Protein AF-A0A8S3JS43-F1 (afdb_monomer_lite)

InterPro domains:
  IPR031559 Serine/threonine-protein kinase SMG1 [PF15785] (3-100)

Foldseek 3Di:
DPPVVVVLLVVLVVCLVVLPLVVLVVSQCCCCVPVVDDPVLSVQSSVCSPPLPSNLVSLVVVLVCCVVVVPVPDDPVVVLSSLVSNLVSCVVVVVVVVNVVSVVVNVVVVVD

Secondary structure (DSSP, 8-state):
--HHHHHHHHHHHHHHHTT-HHHHHHHHHHHHHHH----HHHHHHHHTTT-HHHHHHHHHHHHHHHHHTT-TTS-HHHHHHHHHHHHHHHHHTT-HHHHHHHHHHHHTTT--

Sequence (112 aa):
ASELEFVITSFVQSPINLHNSMAIRGIYVWLKNIHQLDWSWIQAFEQAAYEYKLLLNEHFKSLSMINEKKEDKISGELVKFLTRKVYDCYSSLHQWRELKSTETIIDEDAIR

Organism: NCBI:txid392030

Structure (mmCIF, N/CA/C/O backbone):
data_AF-A0A8S3JS43-F1
#
_entry.id   AF-A0A8S3JS43-F1
#
loop_
_atom_site.group_PDB
_atom_site.id
_atom_site.type_symbol
_atom_site.label_atom_id
_atom_site.label_alt_id
_atom_site.label_comp_id
_atom_site.label_asym_id
_atom_site.label_entity_id
_atom_site.label_seq_id
_atom_site.pdbx_PDB_ins_code
_atom_site.Cartn_x
_atom_site.Cartn_y
_atom_site.Cartn_z
_atom_site.occupancy
_atom_site.B_iso_or_equiv
_atom_site.auth_seq_id
_atom_site.auth_comp_id
_atom_site.auth_asym_id
_atom_site.auth_atom_id
_atom_site.pdbx_PDB_model_num
ATOM 1 N N . ALA A 1 1 ? -2.714 -1.868 15.963 1.00 54.03 1 ALA A N 1
ATOM 2 C CA . ALA A 1 1 ? -3.225 -2.604 14.793 1.00 54.03 1 ALA A CA 1
ATOM 3 C C . ALA A 1 1 ? -4.354 -3.505 15.245 1.00 54.03 1 ALA A C 1
ATOM 5 O O . ALA A 1 1 ? -4.185 -4.163 16.267 1.00 54.03 1 ALA A O 1
ATOM 6 N N . SER A 1 2 ? -5.480 -3.555 14.535 1.00 73.25 2 SER A N 1
ATOM 7 C CA . SER A 1 2 ? -6.391 -4.695 14.722 1.00 73.25 2 SER A CA 1
ATOM 8 C C . SER A 1 2 ? -5.779 -5.930 14.047 1.00 73.25 2 SER A C 1
ATOM 10 O O . SER A 1 2 ? -5.136 -5.798 13.011 1.00 73.25 2 SER A O 1
ATOM 12 N N . GLU A 1 3 ? -5.949 -7.128 14.607 1.00 81.00 3 GLU A N 1
ATOM 13 C CA . GLU A 1 3 ? -5.420 -8.377 14.022 1.00 81.00 3 GLU A CA 1
ATOM 14 C C . GLU A 1 3 ? -5.884 -8.579 12.567 1.00 81.00 3 GLU A C 1
ATOM 16 O O . GLU A 1 3 ? -5.123 -9.020 11.707 1.00 81.00 3 GLU A O 1
ATOM 21 N N . LEU A 1 4 ? -7.106 -8.131 12.263 1.00 81.38 4 LEU A N 1
ATOM 22 C CA . LEU A 1 4 ? -7.650 -8.096 10.911 1.00 81.38 4 LEU A CA 1
ATOM 23 C C . LEU A 1 4 ? -6.777 -7.268 9.958 1.00 81.38 4 LEU A C 1
ATOM 25 O O . LEU A 1 4 ? -6.502 -7.701 8.848 1.00 81.38 4 LEU A O 1
ATOM 29 N N . GLU A 1 5 ? -6.304 -6.099 10.378 1.00 78.75 5 GLU A N 1
ATOM 30 C CA . GLU A 1 5 ? -5.490 -5.217 9.539 1.00 78.75 5 GLU A CA 1
ATOM 31 C C . GLU A 1 5 ? -4.137 -5.814 9.182 1.00 78.75 5 GLU A C 1
ATOM 33 O O . GLU A 1 5 ? -3.719 -5.736 8.025 1.00 78.75 5 GLU A O 1
ATOM 38 N N . PHE A 1 6 ? -3.499 -6.483 10.138 1.00 81.25 6 PHE A N 1
ATOM 39 C CA . PHE A 1 6 ? -2.270 -7.225 9.888 1.00 81.25 6 PHE A CA 1
ATOM 40 C C . PHE A 1 6 ? -2.493 -8.358 8.874 1.00 81.25 6 PHE A C 1
ATOM 42 O O . PHE A 1 6 ? -1.746 -8.490 7.897 1.00 81.25 6 PHE A O 1
ATOM 49 N N . VAL A 1 7 ? -3.561 -9.142 9.063 1.00 86.56 7 VAL A N 1
ATOM 50 C CA . VAL A 1 7 ? -3.910 -10.258 8.172 1.00 86.56 7 VAL A CA 1
ATOM 51 C C . VAL A 1 7 ? -4.217 -9.759 6.764 1.00 86.56 7 VAL A C 1
ATOM 53 O O . VAL A 1 7 ? -3.687 -10.304 5.800 1.00 86.56 7 VAL A O 1
ATOM 56 N N . ILE A 1 8 ? -5.018 -8.702 6.622 1.00 87.12 8 ILE A N 1
ATOM 57 C CA . ILE A 1 8 ? -5.373 -8.139 5.316 1.00 87.12 8 ILE A CA 1
ATOM 58 C C . ILE A 1 8 ? -4.151 -7.561 4.609 1.00 87.12 8 ILE A C 1
ATOM 60 O O . ILE A 1 8 ? -3.949 -7.842 3.429 1.00 87.12 8 ILE A O 1
ATOM 64 N N . THR A 1 9 ? -3.302 -6.816 5.316 1.00 84.06 9 THR A N 1
ATOM 65 C CA . THR A 1 9 ? -2.077 -6.247 4.733 1.00 84.06 9 THR A CA 1
ATOM 66 C C . THR A 1 9 ? -1.151 -7.354 4.219 1.00 84.06 9 THR A C 1
ATOM 68 O O . THR A 1 9 ? -0.668 -7.292 3.087 1.00 84.06 9 THR A O 1
ATOM 71 N N . SER A 1 10 ? -0.989 -8.425 5.001 1.00 84.69 10 SER A N 1
ATOM 72 C CA . SER A 1 10 ? -0.213 -9.608 4.610 1.00 84.69 10 SER A CA 1
ATOM 73 C C . SER A 1 10 ? -0.840 -10.353 3.428 1.00 84.69 10 SER A C 1
ATOM 75 O O . SER A 1 10 ? -0.141 -10.796 2.517 1.00 84.69 10 SER A O 1
ATOM 77 N N . PHE A 1 11 ? -2.168 -10.466 3.409 1.00 87.56 11 PHE A N 1
ATOM 78 C CA . PHE A 1 11 ? -2.905 -11.184 2.375 1.00 87.56 11 PHE A CA 1
ATOM 79 C C . PHE A 1 11 ? -2.890 -10.452 1.027 1.00 87.56 11 PHE A C 1
ATOM 81 O O . PHE A 1 11 ? -2.738 -11.089 -0.012 1.00 87.56 11 PHE A O 1
ATOM 88 N N . VAL A 1 12 ? -2.977 -9.118 1.028 1.00 88.75 12 VAL A N 1
ATOM 89 C CA . VAL A 1 12 ? -2.961 -8.275 -0.183 1.00 88.75 12 VAL A CA 1
ATOM 90 C C . VAL A 1 12 ? -1.559 -8.181 -0.805 1.00 88.75 12 VAL A C 1
ATOM 92 O O . VAL A 1 12 ? -1.422 -8.007 -2.018 1.00 88.75 12 VAL A O 1
ATOM 95 N N . GLN A 1 13 ? -0.502 -8.368 -0.011 1.00 84.62 13 GLN A N 1
ATOM 96 C CA . GLN A 1 13 ? 0.886 -8.299 -0.472 1.00 84.62 13 GLN A CA 1
ATOM 97 C C . GLN A 1 13 ? 1.223 -9.344 -1.556 1.00 84.62 13 GLN A C 1
ATOM 99 O O . GLN A 1 13 ? 1.992 -9.049 -2.474 1.00 84.62 13 GLN A O 1
ATOM 104 N N . SER A 1 14 ? 0.648 -10.550 -1.498 1.00 88.00 14 SER A N 1
ATOM 105 C CA . SER A 1 14 ? 0.892 -11.588 -2.513 1.00 88.00 14 SER A CA 1
ATOM 106 C C . SER A 1 14 ? 0.262 -11.245 -3.879 1.00 88.00 14 SER A C 1
ATOM 108 O O . SER A 1 14 ? 1.000 -11.222 -4.866 1.00 88.00 14 SER A O 1
ATOM 110 N N . PRO A 1 15 ? -1.034 -10.882 -3.972 1.00 87.19 15 PRO A N 1
ATOM 111 C CA . PRO A 1 15 ? -1.641 -10.361 -5.196 1.00 87.19 15 PRO A CA 1
ATOM 112 C C . PRO A 1 15 ? -0.916 -9.157 -5.805 1.00 87.19 15 PRO A C 1
ATOM 114 O O . PRO A 1 15 ? -0.785 -9.101 -7.026 1.00 87.19 15 PRO A O 1
ATOM 117 N N . ILE A 1 16 ? -0.417 -8.228 -4.976 1.00 83.75 16 ILE A N 1
ATOM 118 C CA . ILE A 1 16 ? 0.388 -7.085 -5.440 1.00 83.75 16 ILE A CA 1
ATOM 119 C C . ILE A 1 16 ? 1.655 -7.572 -6.148 1.00 83.75 16 ILE A C 1
ATOM 121 O O . ILE A 1 16 ? 1.921 -7.158 -7.272 1.00 83.75 16 ILE A O 1
ATOM 125 N N . ASN A 1 17 ? 2.410 -8.482 -5.526 1.00 82.81 17 ASN A N 1
ATOM 126 C CA . ASN A 1 17 ? 3.653 -9.009 -6.103 1.00 82.81 17 ASN A CA 1
ATOM 127 C C . ASN A 1 17 ? 3.426 -9.814 -7.388 1.00 82.81 17 ASN A C 1
ATOM 129 O O . ASN A 1 17 ? 4.310 -9.897 -8.233 1.00 82.81 17 ASN A O 1
ATOM 133 N N . LEU A 1 18 ? 2.249 -10.422 -7.525 1.00 83.94 18 LEU A N 1
ATOM 134 C CA . LEU A 1 18 ? 1.848 -11.162 -8.719 1.00 83.94 18 LEU A CA 1
ATOM 135 C C . LEU A 1 18 ? 1.197 -10.268 -9.785 1.00 83.94 18 LEU A C 1
ATOM 137 O O . LEU A 1 18 ? 0.761 -10.787 -10.810 1.00 83.94 18 LEU A O 1
ATOM 1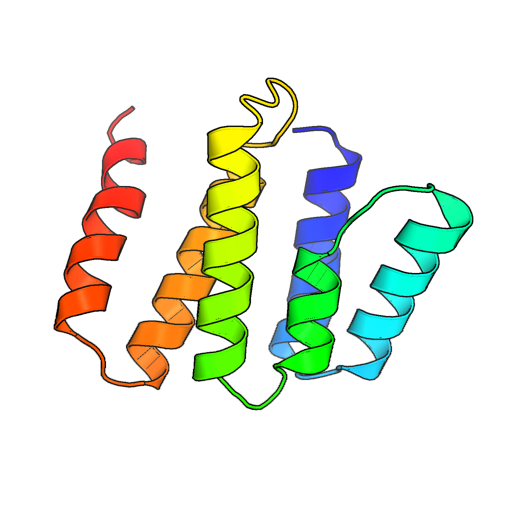41 N N . HIS A 1 19 ? 1.085 -8.956 -9.544 1.00 78.88 19 HIS A N 1
ATOM 142 C CA . HIS A 1 19 ? 0.363 -8.007 -10.399 1.00 78.88 19 HIS A CA 1
ATOM 143 C C . HIS A 1 19 ? -1.075 -8.455 -10.726 1.00 78.88 19 HIS A C 1
ATOM 145 O O . HIS A 1 19 ? -1.621 -8.172 -11.794 1.00 78.88 19 HIS A O 1
ATOM 151 N N . ASN A 1 20 ? -1.718 -9.166 -9.795 1.00 84.75 20 ASN A N 1
ATOM 152 C CA . ASN A 1 20 ? -3.048 -9.726 -9.991 1.00 84.75 20 ASN A CA 1
ATOM 153 C C . ASN A 1 20 ? -4.123 -8.731 -9.532 1.00 84.75 20 ASN A C 1
ATOM 155 O O . ASN A 1 20 ? -4.696 -8.854 -8.446 1.00 84.75 20 ASN A O 1
ATOM 159 N N . SER A 1 21 ? -4.404 -7.738 -10.378 1.00 83.50 21 SER A N 1
ATOM 160 C CA . SER A 1 21 ? -5.394 -6.687 -10.104 1.00 83.50 21 SER A CA 1
ATOM 161 C C . SER A 1 21 ? -6.800 -7.236 -9.830 1.00 83.50 21 SER A C 1
ATOM 163 O O . SER A 1 21 ? -7.516 -6.692 -8.993 1.00 83.50 21 SER A O 1
ATOM 165 N N . MET A 1 22 ? -7.180 -8.355 -10.455 1.00 85.12 22 MET A N 1
ATOM 166 C CA . MET A 1 22 ? -8.472 -9.013 -10.223 1.00 85.12 22 MET A CA 1
ATOM 167 C C . MET A 1 22 ? -8.590 -9.570 -8.801 1.00 85.12 22 MET A C 1
ATOM 169 O O . MET A 1 22 ? -9.632 -9.410 -8.163 1.00 85.12 22 MET A O 1
ATOM 173 N N . ALA A 1 23 ? -7.523 -10.178 -8.277 1.00 89.69 23 ALA A N 1
ATOM 174 C CA . ALA A 1 23 ? -7.487 -10.637 -6.892 1.00 89.69 23 ALA A CA 1
ATOM 175 C C . ALA A 1 23 ? -7.533 -9.456 -5.906 1.00 89.69 23 ALA A C 1
ATOM 177 O O . ALA A 1 23 ? -8.300 -9.497 -4.945 1.00 89.69 23 ALA A O 1
ATOM 178 N N . ILE A 1 24 ? -6.792 -8.374 -6.178 1.00 88.56 24 ILE A N 1
ATOM 179 C CA . ILE A 1 24 ? -6.805 -7.144 -5.362 1.00 88.56 24 ILE A CA 1
ATOM 180 C C . ILE A 1 24 ? -8.214 -6.534 -5.323 1.00 88.56 24 ILE A C 1
ATOM 182 O O . ILE A 1 24 ? -8.735 -6.230 -4.247 1.00 88.56 24 ILE A O 1
ATOM 186 N N . ARG A 1 25 ? -8.879 -6.436 -6.481 1.00 87.12 25 ARG A N 1
ATOM 187 C CA . ARG A 1 25 ? -10.267 -5.972 -6.594 1.00 87.12 25 ARG A CA 1
ATOM 188 C C . ARG A 1 25 ? -11.225 -6.842 -5.789 1.00 87.12 25 ARG A C 1
ATOM 190 O O . ARG A 1 25 ? -12.079 -6.312 -5.082 1.00 87.12 25 ARG A O 1
ATOM 197 N N . GLY A 1 26 ? -11.088 -8.164 -5.892 1.00 89.62 26 GLY A N 1
ATOM 198 C CA . GLY A 1 26 ? -11.901 -9.117 -5.138 1.00 89.62 26 GLY A CA 1
ATOM 199 C C . GLY A 1 26 ? -11.790 -8.898 -3.630 1.00 89.62 26 GLY A C 1
ATOM 200 O O . GLY A 1 26 ? -12.810 -8.843 -2.945 1.00 89.62 26 GLY A O 1
ATOM 201 N N . ILE A 1 27 ? -10.570 -8.679 -3.130 1.00 89.75 27 ILE A N 1
ATOM 202 C CA . ILE A 1 27 ? -10.318 -8.390 -1.713 1.00 89.75 27 ILE A CA 1
ATOM 203 C C . ILE A 1 27 ? -10.959 -7.060 -1.297 1.00 89.75 27 ILE A C 1
ATOM 205 O O . ILE A 1 27 ? -11.663 -7.018 -0.289 1.00 89.75 27 ILE A O 1
ATOM 209 N N . TYR A 1 28 ? -10.786 -5.987 -2.078 1.00 89.25 28 TYR A N 1
ATOM 210 C CA . TYR A 1 28 ? -11.408 -4.690 -1.782 1.00 89.25 28 TYR A CA 1
ATOM 211 C C . TYR A 1 28 ? -12.940 -4.778 -1.729 1.00 89.25 28 TYR A C 1
ATOM 213 O O . TYR A 1 28 ? -13.559 -4.304 -0.777 1.00 89.25 28 TYR A O 1
ATOM 221 N N . VAL A 1 29 ? -13.561 -5.416 -2.728 1.00 88.25 29 VAL A N 1
ATOM 222 C CA . VAL A 1 29 ? -15.022 -5.587 -2.787 1.00 88.25 29 VAL A CA 1
ATOM 223 C C . VAL A 1 29 ? -15.523 -6.405 -1.598 1.00 88.25 29 VAL A C 1
ATOM 225 O O . VAL A 1 29 ? -16.540 -6.054 -1.004 1.00 88.25 29 VAL A O 1
ATOM 228 N N . TRP A 1 30 ? -14.804 -7.464 -1.222 1.00 89.06 30 TRP A N 1
ATOM 229 C CA . TRP A 1 30 ? -15.134 -8.286 -0.061 1.00 89.06 30 TRP A CA 1
ATOM 230 C C . TRP A 1 30 ? -15.081 -7.477 1.245 1.00 89.06 30 TRP A C 1
ATOM 232 O O . TRP A 1 30 ? -16.052 -7.475 2.001 1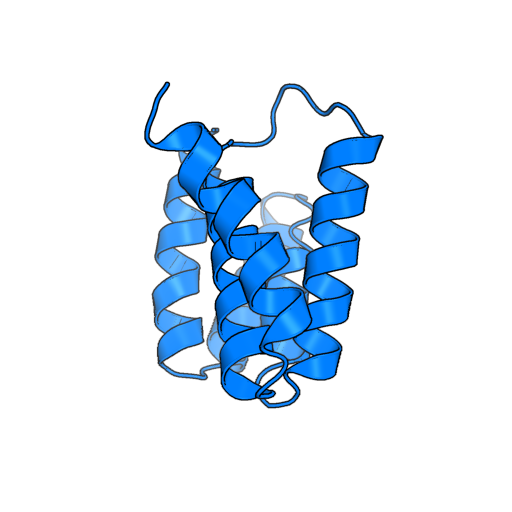.00 89.06 30 TRP A O 1
ATOM 242 N N . LEU A 1 31 ? -14.014 -6.706 1.470 1.00 87.00 31 LEU A N 1
ATOM 243 C CA . LEU A 1 31 ? -13.872 -5.850 2.654 1.00 87.00 31 LEU A CA 1
ATOM 244 C C . LEU A 1 31 ? -14.949 -4.764 2.727 1.00 87.00 31 LEU A C 1
ATOM 246 O O . LEU A 1 31 ? -15.549 -4.553 3.783 1.00 87.00 31 LEU A O 1
ATOM 250 N N . LYS A 1 32 ? -15.240 -4.116 1.597 1.00 85.06 32 LYS A N 1
ATOM 251 C CA . LYS A 1 32 ? -16.246 -3.057 1.516 1.00 85.06 32 LYS A CA 1
ATOM 252 C C . LYS A 1 32 ? -17.659 -3.583 1.755 1.00 85.06 32 LYS A C 1
ATOM 254 O O . LYS A 1 32 ? -18.421 -2.969 2.495 1.00 85.06 32 LYS A O 1
ATOM 259 N N . ASN A 1 33 ? -18.011 -4.713 1.144 1.00 84.75 33 ASN A N 1
ATOM 260 C CA . ASN A 1 33 ? -19.381 -5.224 1.180 1.00 84.75 33 ASN A CA 1
ATOM 261 C C . ASN A 1 33 ? -19.694 -6.016 2.452 1.00 84.75 33 ASN A C 1
ATOM 263 O O . ASN A 1 33 ? -20.824 -5.957 2.926 1.00 84.75 33 ASN A O 1
ATOM 267 N N . ILE A 1 34 ? -18.727 -6.762 2.994 1.00 78.12 34 ILE A N 1
ATOM 268 C CA . ILE A 1 34 ? -18.964 -7.621 4.164 1.00 78.12 34 ILE A CA 1
ATOM 269 C C . ILE A 1 34 ? -18.669 -6.882 5.463 1.00 78.12 34 ILE A C 1
ATOM 271 O O . ILE A 1 34 ? -19.453 -6.963 6.405 1.00 78.12 34 ILE A O 1
ATOM 275 N N . HIS A 1 35 ? -17.561 -6.145 5.516 1.00 74.12 35 HIS A N 1
ATOM 276 C CA . HIS A 1 35 ? -17.111 -5.509 6.752 1.00 74.12 35 HIS A CA 1
ATOM 277 C C . HIS A 1 35 ? -17.476 -4.022 6.839 1.00 74.12 35 HIS A C 1
ATOM 279 O O . HIS A 1 35 ? -17.288 -3.429 7.896 1.00 74.12 35 HIS A O 1
ATOM 285 N N . GLN A 1 36 ? -18.015 -3.425 5.765 1.00 78.31 36 GLN A N 1
ATOM 286 C CA . GLN A 1 36 ? -18.319 -1.986 5.668 1.00 78.31 36 GLN A CA 1
ATOM 287 C C . GLN A 1 36 ? -17.123 -1.088 6.021 1.00 78.31 36 GLN A C 1
ATOM 289 O O . GLN A 1 36 ? -17.286 0.045 6.471 1.00 78.31 36 GLN A O 1
ATOM 294 N N . LEU A 1 37 ? -15.906 -1.598 5.827 1.00 75.00 37 LEU A N 1
ATOM 295 C CA . LEU A 1 37 ? -14.687 -0.864 6.117 1.00 75.00 37 LEU A CA 1
ATOM 296 C C . LEU A 1 37 ? -14.182 -0.176 4.846 1.00 75.00 37 LEU A C 1
ATOM 298 O O . LEU A 1 37 ? -14.171 -0.774 3.766 1.00 75.00 37 LEU A O 1
ATOM 302 N N . ASP A 1 38 ? -13.715 1.063 4.982 1.00 72.81 38 ASP A N 1
ATOM 303 C CA . ASP A 1 38 ? -13.145 1.827 3.874 1.00 72.81 38 ASP A CA 1
ATOM 304 C C . ASP A 1 38 ? -11.631 1.588 3.765 1.00 72.81 38 ASP A C 1
ATOM 306 O O . ASP A 1 38 ? -10.825 2.235 4.429 1.00 72.81 38 ASP A O 1
ATOM 310 N N . TRP A 1 39 ? -11.255 0.617 2.927 1.00 80.94 39 TRP A N 1
ATOM 311 C CA . TRP A 1 39 ? -9.862 0.261 2.622 1.00 80.94 39 TRP A CA 1
ATOM 312 C C . TRP A 1 39 ? -9.451 0.808 1.253 1.00 80.94 39 TRP A C 1
ATOM 314 O O . TRP A 1 39 ? -8.980 0.072 0.384 1.00 80.94 39 TRP A O 1
ATOM 324 N N . SER A 1 40 ? -9.671 2.102 1.037 1.00 79.81 40 SER A N 1
ATOM 325 C CA . SER A 1 40 ? -9.367 2.804 -0.218 1.00 79.81 40 SER A CA 1
ATOM 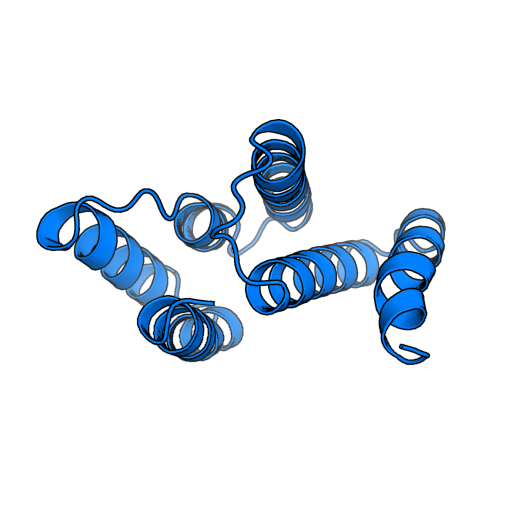326 C C . SER A 1 40 ? -7.922 2.609 -0.702 1.00 79.81 40 SER A C 1
ATOM 328 O O . SER A 1 40 ? -7.686 2.530 -1.907 1.00 79.81 40 SER A O 1
ATOM 330 N N . TRP A 1 41 ? -6.963 2.400 0.205 1.00 79.75 41 TRP A N 1
ATOM 331 C CA . TRP A 1 41 ? -5.577 2.087 -0.158 1.00 79.75 41 TRP A CA 1
ATOM 332 C C . TRP A 1 41 ? -5.428 0.763 -0.936 1.00 79.75 41 TRP A C 1
ATOM 334 O O . TRP A 1 41 ? -4.548 0.659 -1.785 1.00 79.75 41 TRP A O 1
ATOM 344 N N . ILE A 1 42 ? -6.288 -0.241 -0.705 1.00 85.19 42 ILE A N 1
ATOM 345 C CA . ILE A 1 42 ? -6.292 -1.500 -1.480 1.00 85.19 42 ILE A CA 1
ATOM 346 C C . ILE A 1 42 ? -6.815 -1.235 -2.893 1.00 85.19 42 ILE A C 1
ATOM 348 O O . ILE A 1 42 ? -6.278 -1.759 -3.867 1.00 85.19 42 ILE A O 1
ATOM 352 N N . GLN A 1 43 ? -7.840 -0.389 -3.018 1.00 82.06 43 GLN A N 1
ATOM 353 C CA . GLN A 1 43 ? -8.381 0.015 -4.315 1.00 82.06 43 GLN A CA 1
ATOM 354 C C . GLN A 1 43 ? -7.337 0.764 -5.157 1.00 82.06 43 GLN A C 1
ATOM 356 O O . GLN A 1 43 ? -7.268 0.561 -6.367 1.00 82.06 43 GLN A O 1
ATOM 361 N N . ALA A 1 44 ? -6.474 1.565 -4.528 1.00 76.56 44 ALA A N 1
ATOM 362 C CA . ALA A 1 44 ? -5.376 2.237 -5.219 1.00 76.56 44 ALA A CA 1
ATOM 363 C C . ALA A 1 44 ? -4.427 1.250 -5.926 1.00 76.56 44 ALA A C 1
ATOM 365 O O . ALA A 1 44 ? -3.979 1.517 -7.040 1.00 76.56 44 ALA A O 1
ATOM 366 N N . PHE A 1 45 ? -4.174 0.077 -5.333 1.00 76.69 45 PHE A N 1
ATOM 367 C CA . PHE A 1 45 ? -3.368 -0.972 -5.967 1.00 76.69 45 PHE A CA 1
ATOM 368 C C . PHE A 1 45 ? -4.054 -1.633 -7.167 1.00 76.69 45 PHE A C 1
ATOM 370 O O . PHE A 1 45 ? -3.366 -2.058 -8.093 1.00 76.69 45 PHE A O 1
ATOM 377 N N . GLU A 1 46 ? -5.388 -1.720 -7.181 1.00 75.69 46 GLU A N 1
ATOM 378 C CA . GLU A 1 46 ? -6.125 -2.165 -8.371 1.00 75.69 46 GLU A CA 1
ATOM 379 C C . GLU A 1 46 ? -5.946 -1.159 -9.513 1.00 75.69 46 GLU A C 1
ATOM 381 O O . GLU A 1 46 ? -5.587 -1.542 -10.627 1.00 75.69 46 GLU A O 1
ATOM 386 N N . GLN A 1 47 ? -6.184 0.122 -9.228 1.00 67.56 47 GLN A N 1
ATOM 387 C CA . GLN A 1 47 ? -6.206 1.177 -10.241 1.00 67.56 47 GLN A CA 1
ATOM 388 C C . GLN A 1 47 ? -4.821 1.487 -10.803 1.00 67.56 47 GLN A C 1
ATOM 390 O O . GLN A 1 47 ? -4.698 1.849 -11.970 1.00 67.56 47 GLN A O 1
ATOM 395 N N . ALA A 1 48 ? -3.778 1.318 -9.994 1.00 63.50 48 ALA A N 1
ATOM 396 C CA . ALA A 1 48 ? -2.430 1.732 -10.343 1.00 63.50 48 ALA A CA 1
ATOM 397 C C . ALA A 1 48 ? -1.479 0.570 -10.660 1.00 63.50 48 ALA A C 1
ATOM 399 O O . ALA A 1 48 ? -0.265 0.773 -10.663 1.00 63.50 48 ALA A O 1
ATOM 400 N N . ALA A 1 49 ? -2.004 -0.625 -10.969 1.00 58.25 49 ALA A N 1
ATOM 401 C CA . ALA A 1 49 ? -1.223 -1.841 -11.236 1.00 58.25 49 ALA A CA 1
ATOM 402 C C . ALA A 1 49 ? -0.109 -1.684 -12.302 1.00 58.25 49 ALA A C 1
ATOM 404 O O . ALA A 1 49 ? 0.767 -2.544 -12.383 1.00 58.25 49 ALA A O 1
ATOM 405 N N . TYR A 1 50 ? -0.108 -0.586 -13.071 1.00 57.56 50 TYR A N 1
ATOM 406 C CA . TYR A 1 50 ? 0.900 -0.258 -14.083 1.00 57.56 50 TYR A CA 1
ATOM 407 C C . TYR A 1 50 ? 1.322 1.227 -14.109 1.00 57.56 50 TYR A C 1
ATOM 409 O O . TYR A 1 50 ? 2.103 1.626 -14.970 1.00 57.56 50 TYR A O 1
ATOM 417 N N . GLU A 1 51 ? 0.846 2.056 -13.172 1.00 73.31 51 GLU A N 1
ATOM 418 C CA . GLU A 1 51 ? 1.099 3.503 -13.163 1.00 73.31 51 GLU A CA 1
ATOM 419 C C . GLU A 1 51 ? 1.675 3.963 -11.822 1.00 73.31 51 GLU A C 1
ATOM 421 O O . GLU A 1 51 ? 0.968 4.461 -10.946 1.00 73.31 51 GLU A O 1
ATOM 426 N N . TYR A 1 52 ? 2.999 3.857 -11.678 1.00 67.88 52 TYR A N 1
ATOM 427 C CA . TYR A 1 52 ? 3.709 4.240 -10.451 1.00 67.88 52 TYR A CA 1
ATOM 428 C C . TYR A 1 52 ? 3.426 5.679 -9.993 1.00 67.88 52 TYR A C 1
ATOM 430 O O . TYR A 1 52 ? 3.392 5.938 -8.796 1.00 67.88 52 TYR A O 1
ATOM 438 N N . LYS A 1 53 ? 3.175 6.623 -10.914 1.00 68.69 53 LYS A N 1
ATOM 439 C CA . LYS A 1 53 ? 2.803 8.008 -10.562 1.00 68.69 53 LYS A CA 1
ATOM 440 C C . LYS A 1 53 ? 1.405 8.112 -9.949 1.00 68.69 53 LYS A C 1
ATOM 442 O O . LYS A 1 53 ? 1.204 8.907 -9.034 1.00 68.69 53 LYS A O 1
ATOM 447 N N . LEU A 1 54 ? 0.453 7.322 -10.445 1.00 71.12 54 LEU A N 1
ATOM 448 C CA . LEU A 1 54 ? -0.898 7.255 -9.893 1.00 71.12 54 LEU A CA 1
ATOM 449 C C . LEU A 1 54 ? -0.861 6.594 -8.508 1.00 71.12 54 LEU A C 1
ATOM 451 O O . LEU A 1 54 ? -1.429 7.122 -7.556 1.00 71.12 54 LEU A O 1
ATOM 455 N N . LEU A 1 55 ? -0.106 5.494 -8.389 1.00 71.06 55 LEU A N 1
ATOM 456 C CA . LEU A 1 55 ? 0.078 4.752 -7.141 1.00 71.06 55 LEU A CA 1
ATOM 457 C C . LEU A 1 55 ? 0.703 5.637 -6.051 1.00 71.06 55 LEU A C 1
ATOM 459 O O . LEU A 1 55 ? 0.225 5.664 -4.919 1.00 71.06 55 LEU A O 1
ATOM 463 N N . LEU A 1 56 ? 1.719 6.424 -6.417 1.00 75.00 56 LEU A N 1
ATOM 464 C CA . LEU A 1 56 ? 2.377 7.382 -5.533 1.00 75.00 56 LEU A CA 1
ATOM 465 C C . LEU A 1 56 ? 1.386 8.420 -4.973 1.00 75.00 56 LEU A C 1
ATOM 467 O O . LEU A 1 56 ? 1.335 8.629 -3.761 1.00 75.00 56 LEU A O 1
ATOM 471 N N . ASN A 1 57 ? 0.572 9.039 -5.836 1.00 75.38 57 ASN A N 1
ATOM 472 C CA . ASN A 1 57 ? -0.421 10.037 -5.422 1.00 75.38 57 ASN A CA 1
ATOM 473 C C . ASN A 1 57 ? -1.472 9.452 -4.470 1.00 75.38 57 ASN A C 1
ATOM 475 O O . ASN A 1 57 ? -1.806 10.073 -3.460 1.00 75.38 57 ASN A O 1
ATOM 479 N N . GLU A 1 58 ? -1.974 8.253 -4.761 1.00 75.44 58 GLU A N 1
ATOM 480 C CA . GLU A 1 58 ? -2.973 7.603 -3.911 1.00 75.44 58 GLU A CA 1
ATOM 481 C C . GLU A 1 58 ? -2.386 7.148 -2.565 1.00 75.44 58 GLU A C 1
ATOM 483 O O . GLU A 1 58 ? -3.057 7.237 -1.532 1.00 75.44 58 GLU A O 1
ATOM 488 N N . HIS A 1 59 ? -1.114 6.738 -2.524 1.00 76.75 59 HIS A N 1
ATOM 489 C CA . HIS A 1 59 ? -0.424 6.469 -1.262 1.00 76.75 59 HIS A CA 1
ATOM 490 C C . HIS A 1 59 ? -0.239 7.732 -0.420 1.00 76.75 59 HIS A C 1
ATOM 492 O O . HIS A 1 59 ? -0.518 7.695 0.778 1.00 76.75 59 HIS A O 1
ATOM 498 N N . PHE A 1 60 ? 0.141 8.864 -1.022 1.00 75.94 60 PHE A N 1
ATOM 499 C CA . PHE A 1 60 ? 0.214 10.140 -0.304 1.00 75.94 60 PHE A CA 1
ATOM 500 C C . PHE A 1 60 ? -1.140 10.581 0.236 1.00 75.94 60 PHE A C 1
ATOM 502 O O . PHE A 1 60 ? -1.231 11.007 1.384 1.00 75.94 60 PHE A O 1
ATOM 509 N N . LYS A 1 61 ? -2.205 10.432 -0.552 1.00 78.50 61 LYS A N 1
ATOM 510 C CA . LYS A 1 61 ? -3.568 10.731 -0.111 1.00 78.50 61 LYS A CA 1
ATOM 511 C C . LYS A 1 61 ? -3.986 9.853 1.069 1.00 78.50 61 LYS A C 1
ATOM 513 O O . LYS A 1 61 ? -4.530 10.366 2.044 1.00 78.50 61 LYS A O 1
ATOM 518 N N . SER A 1 62 ? -3.668 8.560 1.008 1.00 75.25 62 SER A N 1
ATOM 519 C CA . SER A 1 62 ? -3.921 7.611 2.097 1.00 75.25 62 SER A CA 1
ATOM 520 C C . SER A 1 62 ? -3.150 8.003 3.365 1.00 75.25 62 SER A C 1
ATOM 522 O O . SER A 1 62 ? -3.745 8.106 4.432 1.00 75.25 62 SER A O 1
ATOM 524 N N . LEU A 1 63 ? -1.852 8.312 3.254 1.00 73.75 63 LEU A N 1
ATOM 525 C CA . LEU A 1 63 ? -1.012 8.760 4.374 1.00 73.75 63 LEU A CA 1
ATOM 526 C C . LEU A 1 63 ? -1.471 10.110 4.957 1.00 73.75 63 LEU A C 1
ATOM 528 O O . LEU A 1 63 ? -1.489 10.277 6.174 1.00 73.75 63 LEU A O 1
ATOM 532 N N . SER A 1 64 ? -1.896 11.055 4.114 1.00 74.62 64 SER A N 1
ATOM 533 C CA . SER A 1 64 ? -2.445 12.348 4.547 1.00 74.62 64 SER A CA 1
ATOM 534 C C . SER A 1 64 ? -3.741 12.172 5.333 1.00 74.62 64 SER A C 1
ATOM 536 O O . SER A 1 64 ? -3.885 12.747 6.407 1.00 74.62 64 SER A O 1
ATOM 538 N N . MET A 1 65 ? -4.656 11.322 4.852 1.00 70.19 65 MET A N 1
ATOM 539 C CA . MET A 1 65 ? -5.893 10.993 5.566 1.00 70.19 65 MET A CA 1
ATOM 540 C C . MET A 1 65 ? -5.629 10.315 6.915 1.00 70.19 65 MET A C 1
ATOM 542 O O . MET A 1 65 ? -6.322 10.615 7.885 1.00 70.19 65 MET A O 1
ATOM 546 N N . ILE A 1 66 ? -4.624 9.436 6.992 1.00 69.44 66 ILE A N 1
ATOM 547 C CA . ILE A 1 66 ? -4.188 8.809 8.249 1.00 69.44 66 ILE A CA 1
ATOM 548 C C . ILE A 1 66 ? -3.685 9.873 9.239 1.00 69.44 66 ILE A C 1
ATOM 550 O O . ILE A 1 66 ? -4.061 9.857 10.410 1.00 69.44 66 ILE A O 1
ATOM 554 N N . ASN A 1 67 ? -2.872 10.821 8.766 1.00 66.44 67 ASN A N 1
ATOM 555 C CA . ASN A 1 67 ? -2.260 11.857 9.599 1.00 66.44 67 ASN A CA 1
ATOM 556 C C . ASN A 1 67 ? -3.271 12.926 10.069 1.00 66.44 67 ASN A C 1
ATOM 558 O O . ASN A 1 67 ? -3.263 13.332 11.230 1.00 66.44 67 ASN A O 1
ATOM 562 N N . GLU A 1 68 ? -4.176 13.362 9.188 1.00 64.56 68 GLU A N 1
ATOM 563 C CA . GLU A 1 68 ? -5.195 14.381 9.484 1.00 64.56 68 GLU A CA 1
ATOM 564 C C . GLU A 1 68 ? -6.258 13.888 10.462 1.00 64.56 68 GLU A C 1
ATOM 566 O O . GLU A 1 68 ? -6.714 14.644 11.321 1.00 64.56 68 GLU A O 1
ATOM 571 N N . LYS A 1 69 ? -6.656 12.618 10.352 1.00 56.34 69 LYS A N 1
ATOM 572 C CA . LYS A 1 69 ? -7.731 12.084 11.184 1.00 56.34 69 LYS A CA 1
ATOM 573 C C . LYS A 1 69 ? -7.327 11.842 12.637 1.00 56.34 69 LYS A C 1
ATOM 575 O O . LYS A 1 69 ? -8.228 11.601 13.437 1.00 56.34 69 LYS A O 1
ATOM 580 N N . LYS A 1 70 ? -6.025 11.890 12.986 1.00 53.81 70 LYS A N 1
ATOM 581 C CA . LYS A 1 70 ? -5.499 11.437 14.295 1.00 53.81 70 LYS A CA 1
ATOM 582 C C . LYS A 1 70 ? -6.247 10.188 14.779 1.00 53.81 70 LYS A C 1
ATOM 584 O O . LYS A 1 70 ? -6.670 10.104 15.929 1.00 53.81 70 LYS A O 1
ATOM 589 N N . GLU A 1 71 ? -6.529 9.263 13.860 1.00 48.72 71 GLU A N 1
ATOM 590 C CA . GLU A 1 71 ? -7.287 8.071 14.201 1.00 48.72 71 GLU A CA 1
ATOM 591 C C . GLU A 1 71 ? -6.342 7.202 15.032 1.00 48.72 71 GLU A C 1
ATOM 593 O O . GLU A 1 71 ? -5.531 6.459 14.485 1.00 48.72 71 GLU A O 1
ATOM 598 N N . ASP A 1 72 ? -6.472 7.279 16.362 1.00 50.22 72 ASP A N 1
ATOM 599 C CA . ASP A 1 72 ? -5.745 6.490 17.378 1.00 50.22 72 ASP A CA 1
ATOM 600 C C . ASP A 1 72 ? -5.835 4.956 17.165 1.00 50.22 72 ASP A C 1
ATOM 602 O O . ASP A 1 72 ? -5.320 4.164 17.953 1.00 50.22 72 ASP A O 1
ATOM 606 N N . LYS A 1 73 ? -6.517 4.506 16.106 1.00 53.22 73 LYS A N 1
ATOM 607 C CA . LYS A 1 73 ? -6.758 3.108 15.752 1.00 53.22 73 LYS A CA 1
ATOM 608 C C . LYS A 1 73 ? -5.946 2.602 14.562 1.00 53.22 73 LYS A C 1
ATOM 610 O O . LYS A 1 73 ? -5.941 1.388 14.360 1.00 53.22 73 LYS A O 1
ATOM 615 N N . ILE A 1 74 ? -5.283 3.465 13.791 1.00 60.06 74 ILE A N 1
ATOM 616 C CA . ILE A 1 74 ? -4.536 3.017 12.606 1.00 60.06 74 ILE A CA 1
ATOM 617 C C . ILE A 1 74 ? -3.198 2.409 13.024 1.00 60.06 74 ILE A C 1
ATOM 619 O O . ILE A 1 74 ? -2.462 2.961 13.840 1.00 60.06 74 ILE A O 1
ATOM 623 N N . SER A 1 75 ? -2.894 1.226 12.489 1.00 66.38 75 SER A N 1
ATOM 624 C CA . SER A 1 75 ? -1.665 0.511 12.803 1.00 66.38 75 SER A CA 1
ATOM 625 C C . SER A 1 75 ? -0.430 1.256 12.301 1.00 66.38 75 SER A C 1
ATOM 627 O O . SER A 1 75 ? -0.331 1.570 11.114 1.00 66.38 75 SER A O 1
ATOM 629 N N . GLY A 1 76 ? 0.584 1.411 13.158 1.00 71.81 76 GLY A N 1
ATOM 630 C CA . GLY A 1 76 ? 1.927 1.791 12.711 1.00 71.81 76 GLY A CA 1
ATOM 631 C C . GLY A 1 76 ? 2.486 0.853 11.630 1.00 71.81 76 GLY A C 1
ATOM 632 O O . GLY A 1 76 ? 3.272 1.284 10.794 1.00 71.81 76 GLY A O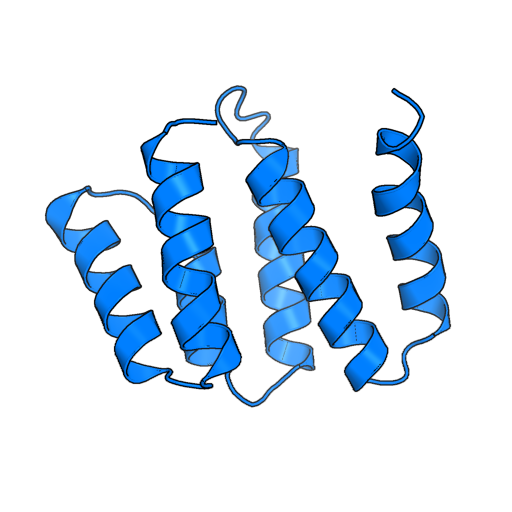 1
ATOM 633 N N . GLU A 1 77 ? 2.039 -0.405 11.566 1.00 74.31 77 GLU A N 1
ATOM 634 C CA . GLU A 1 77 ? 2.422 -1.329 10.490 1.00 74.31 77 GLU A CA 1
ATOM 635 C C . GLU A 1 77 ? 1.808 -0.960 9.138 1.00 74.31 77 GLU A C 1
ATOM 637 O O . GLU A 1 77 ? 2.490 -1.085 8.124 1.00 74.31 77 GLU A O 1
ATOM 642 N N . LEU A 1 78 ? 0.560 -0.476 9.097 1.00 75.62 78 LEU A N 1
ATOM 643 C CA . LEU A 1 78 ? -0.056 -0.022 7.846 1.00 75.62 78 LEU A CA 1
ATOM 644 C C . LEU A 1 78 ? 0.656 1.229 7.327 1.00 75.62 78 LEU A C 1
ATOM 646 O O . LEU A 1 78 ? 0.935 1.331 6.134 1.00 75.62 78 LEU A O 1
ATOM 650 N N . VAL A 1 79 ? 1.020 2.146 8.228 1.00 78.19 79 VAL A N 1
ATOM 651 C CA . VAL A 1 79 ? 1.839 3.315 7.880 1.00 78.19 79 VAL A CA 1
ATOM 652 C C . VAL A 1 79 ? 3.184 2.870 7.305 1.00 78.19 79 VAL A C 1
ATOM 654 O O . VAL A 1 79 ? 3.545 3.294 6.210 1.00 78.19 79 VAL A O 1
ATOM 657 N N . LYS A 1 80 ? 3.896 1.953 7.974 1.00 79.88 80 LYS A N 1
ATOM 658 C CA . LYS A 1 80 ? 5.173 1.402 7.482 1.00 79.88 80 LYS A CA 1
ATOM 659 C C . LYS A 1 80 ? 5.022 0.730 6.120 1.00 79.88 80 LYS A C 1
ATOM 661 O O . LYS A 1 80 ? 5.843 0.951 5.231 1.00 79.88 80 LYS A O 1
ATOM 666 N N . PHE A 1 81 ? 3.963 -0.053 5.940 1.00 81.88 81 PHE A N 1
ATOM 667 C CA . PHE A 1 81 ? 3.649 -0.704 4.675 1.00 81.88 81 PHE A CA 1
ATOM 668 C C . PHE A 1 81 ? 3.451 0.320 3.551 1.00 81.88 81 PHE A C 1
ATOM 670 O O . PHE A 1 81 ? 4.116 0.228 2.522 1.00 81.88 81 PHE A O 1
ATOM 677 N N . LEU A 1 82 ? 2.592 1.325 3.745 1.00 80.81 82 LEU A N 1
ATOM 678 C CA . LEU A 1 82 ? 2.320 2.349 2.732 1.00 80.81 82 LEU A CA 1
ATOM 679 C C . LEU A 1 82 ? 3.565 3.193 2.424 1.00 80.81 82 LEU A C 1
ATOM 681 O O . LEU A 1 82 ? 3.860 3.432 1.255 1.00 80.81 82 LEU A O 1
ATOM 685 N N . THR A 1 83 ? 4.350 3.566 3.438 1.00 81.81 83 THR A N 1
ATOM 686 C CA . THR A 1 83 ? 5.624 4.281 3.254 1.00 81.81 83 THR A CA 1
ATOM 687 C C . THR A 1 83 ? 6.622 3.456 2.439 1.00 81.81 83 THR A C 1
ATOM 689 O O . THR A 1 83 ? 7.259 3.984 1.527 1.00 81.81 83 THR A O 1
ATOM 692 N N . ARG A 1 84 ? 6.716 2.141 2.682 1.00 83.12 84 ARG A N 1
ATOM 693 C CA . ARG A 1 84 ? 7.544 1.236 1.868 1.00 83.12 84 ARG A CA 1
ATOM 694 C C . ARG A 1 84 ? 7.094 1.223 0.404 1.00 83.12 84 ARG A C 1
ATOM 696 O O . ARG A 1 84 ? 7.924 1.199 -0.494 1.00 83.12 84 ARG A O 1
ATOM 703 N N . LYS A 1 85 ? 5.788 1.295 0.144 1.00 82.06 85 LYS A N 1
ATOM 704 C CA . LYS A 1 85 ? 5.245 1.305 -1.224 1.00 82.06 85 LYS A CA 1
ATOM 705 C C . LYS A 1 85 ? 5.492 2.626 -1.945 1.00 82.06 85 LYS A C 1
ATOM 707 O O . LYS A 1 85 ? 5.783 2.617 -3.139 1.00 82.06 85 LYS A O 1
ATOM 712 N N . VAL A 1 86 ? 5.464 3.749 -1.227 1.00 81.12 86 VAL A N 1
ATOM 713 C CA . VAL A 1 86 ? 5.922 5.052 -1.743 1.00 81.12 86 VAL A CA 1
ATOM 714 C C . VAL A 1 86 ? 7.398 4.984 -2.139 1.00 81.12 86 VAL A C 1
ATOM 716 O O . VAL A 1 86 ? 7.757 5.421 -3.232 1.00 81.12 86 VAL A O 1
ATOM 719 N N . TYR A 1 87 ? 8.239 4.384 -1.293 1.00 81.94 87 TYR A N 1
ATOM 720 C CA . TYR A 1 87 ? 9.652 4.164 -1.599 1.00 81.94 87 TYR A CA 1
ATOM 721 C C . TYR A 1 87 ? 9.840 3.333 -2.878 1.00 81.94 87 TYR A C 1
ATOM 723 O O . TYR A 1 87 ? 10.567 3.747 -3.783 1.00 81.94 87 TYR A O 1
ATOM 731 N N . ASP A 1 88 ? 9.132 2.206 -3.001 1.00 81.12 88 ASP A N 1
ATOM 732 C CA . ASP A 1 88 ? 9.192 1.341 -4.186 1.00 81.12 88 ASP A CA 1
ATOM 733 C C . ASP A 1 88 ? 8.778 2.099 -5.467 1.00 81.12 88 ASP A C 1
ATOM 735 O O . ASP A 1 88 ? 9.396 1.933 -6.526 1.00 81.12 88 ASP A O 1
ATOM 739 N N . CYS A 1 89 ? 7.775 2.982 -5.372 1.00 79.88 89 CYS A N 1
ATOM 740 C CA . CYS A 1 89 ? 7.354 3.845 -6.478 1.00 79.88 89 CYS A CA 1
ATOM 741 C C . CYS A 1 89 ? 8.447 4.844 -6.876 1.00 79.88 89 CYS A C 1
ATOM 743 O O . CYS A 1 89 ? 8.764 4.955 -8.060 1.00 79.88 89 CYS A O 1
ATOM 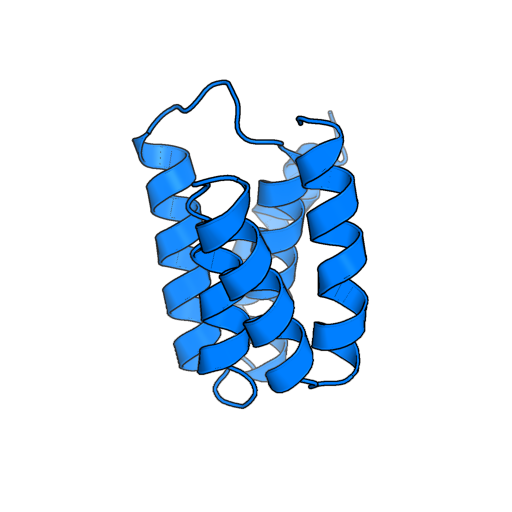745 N N . TYR A 1 90 ? 9.049 5.549 -5.912 1.00 79.56 90 TYR A N 1
ATOM 746 C CA . TYR A 1 90 ? 10.130 6.499 -6.190 1.00 79.56 90 TYR A CA 1
ATOM 747 C C . TYR A 1 90 ? 11.367 5.826 -6.786 1.00 79.56 90 TYR A C 1
ATOM 749 O O . TYR A 1 90 ? 11.958 6.362 -7.728 1.00 79.56 90 TYR A O 1
ATOM 757 N N . SER A 1 91 ? 11.716 4.636 -6.293 1.00 79.69 91 SER A N 1
ATOM 758 C CA . SER A 1 91 ? 12.807 3.818 -6.828 1.00 79.69 91 SER A CA 1
ATOM 759 C C . SER A 1 91 ? 12.553 3.450 -8.295 1.00 79.69 91 SER A C 1
ATOM 761 O O . SER A 1 91 ? 13.399 3.690 -9.160 1.00 79.69 91 SER A O 1
ATOM 763 N N . SER A 1 92 ? 11.338 2.980 -8.599 1.00 78.62 92 SER A N 1
ATOM 764 C CA . SER A 1 92 ? 10.917 2.595 -9.955 1.00 78.62 92 SER A CA 1
ATOM 765 C C . SER A 1 92 ? 10.829 3.783 -10.924 1.00 78.62 92 SER A C 1
ATOM 767 O O . SER A 1 92 ? 11.016 3.618 -12.126 1.00 78.62 92 SER A O 1
ATOM 769 N N . LEU A 1 93 ? 10.564 4.991 -10.414 1.00 79.25 93 LEU A N 1
ATOM 770 C CA . LEU A 1 93 ? 10.510 6.238 -11.187 1.00 79.25 93 LEU A CA 1
ATOM 771 C C . LEU A 1 93 ? 11.864 6.961 -11.296 1.00 79.25 93 LEU A C 1
ATOM 773 O O . LEU A 1 93 ? 11.930 8.018 -11.926 1.00 79.25 93 LEU A O 1
ATOM 777 N N . HIS A 1 94 ? 12.930 6.429 -10.687 1.00 80.44 94 HIS A N 1
ATOM 778 C CA . HIS A 1 94 ? 14.253 7.063 -10.605 1.00 80.44 94 HIS A CA 1
ATOM 779 C C . HIS A 1 94 ? 14.239 8.469 -9.968 1.00 80.44 94 HIS A C 1
ATOM 781 O O . HIS A 1 94 ? 15.056 9.334 -10.293 1.00 80.44 94 HIS A O 1
ATOM 787 N N . GLN A 1 95 ? 13.313 8.703 -9.037 1.00 81.50 95 GLN A N 1
ATOM 788 C CA . GLN A 1 95 ? 13.148 9.960 -8.300 1.00 81.50 95 GLN A CA 1
ATOM 789 C C . GLN A 1 95 ? 13.966 9.931 -6.998 1.00 81.50 95 GLN A C 1
ATOM 791 O O . GLN A 1 95 ? 13.448 9.853 -5.886 1.00 81.50 95 GLN A O 1
ATOM 796 N N . TRP A 1 96 ? 15.294 9.941 -7.145 1.00 77.88 96 TRP A N 1
ATOM 797 C CA . TRP A 1 96 ? 16.244 9.702 -6.048 1.00 77.88 96 TRP A CA 1
ATOM 798 C C . TRP A 1 96 ? 16.248 10.779 -4.955 1.00 77.88 96 TRP A C 1
ATOM 800 O O . TRP A 1 96 ? 16.626 10.506 -3.816 1.00 77.88 96 TRP A O 1
ATOM 810 N N . ARG A 1 97 ? 15.854 12.015 -5.286 1.00 79.19 97 ARG A N 1
ATOM 811 C CA . ARG A 1 97 ? 15.801 13.117 -4.314 1.00 79.19 97 ARG A CA 1
ATOM 812 C C . ARG A 1 97 ? 14.683 12.876 -3.303 1.00 79.19 97 ARG A C 1
ATOM 814 O O . ARG A 1 97 ? 14.895 13.006 -2.102 1.00 79.19 97 ARG A O 1
ATOM 821 N N . GLU A 1 98 ? 13.517 12.506 -3.803 1.00 75.94 98 GLU A N 1
ATOM 822 C CA . GLU A 1 98 ? 12.320 12.207 -3.031 1.00 75.94 98 GLU A CA 1
ATOM 823 C C . GLU A 1 98 ? 12.476 10.884 -2.262 1.00 75.94 98 GLU A C 1
ATOM 825 O O . GLU A 1 98 ? 12.071 10.779 -1.101 1.00 75.94 98 GLU A O 1
ATOM 830 N N . LEU A 1 99 ? 13.175 9.911 -2.852 1.00 73.25 99 LEU A N 1
ATOM 831 C CA . LEU A 1 99 ? 13.544 8.654 -2.199 1.00 73.25 99 LEU A CA 1
ATOM 832 C C . LEU A 1 99 ? 14.373 8.880 -0.920 1.00 73.25 99 LEU A C 1
ATOM 834 O O . LEU A 1 99 ? 14.044 8.367 0.144 1.00 73.25 99 LEU A O 1
ATOM 838 N N . LYS A 1 100 ? 15.391 9.744 -0.982 1.00 73.00 100 LYS A N 1
ATOM 839 C CA . LYS A 1 100 ? 16.233 10.062 0.182 1.00 73.00 100 LYS A CA 1
ATOM 840 C C . LYS A 1 100 ? 15.449 10.702 1.336 1.00 73.00 100 LYS A C 1
ATOM 842 O O . LYS A 1 100 ? 15.784 10.503 2.496 1.00 73.00 100 LYS A O 1
ATOM 847 N N . SER A 1 101 ? 14.398 11.464 1.025 1.00 72.12 101 SER A N 1
ATOM 848 C CA . SER A 1 101 ? 13.518 12.061 2.041 1.00 72.12 101 SER A CA 1
ATOM 849 C C . SER A 1 101 ? 12.555 11.055 2.684 1.00 72.12 101 SER A C 1
ATOM 851 O O . SER A 1 101 ? 12.122 11.251 3.818 1.00 72.12 101 SER A O 1
ATOM 853 N N . THR A 1 102 ? 12.239 9.962 1.983 1.00 65.81 102 THR A N 1
ATOM 854 C CA . THR A 1 102 ? 11.392 8.881 2.507 1.00 65.81 102 THR A CA 1
ATOM 855 C C . THR A 1 102 ? 12.188 7.866 3.331 1.00 65.81 102 THR A C 1
ATOM 857 O O . THR A 1 102 ? 11.632 7.316 4.277 1.00 65.81 102 THR A O 1
ATOM 860 N N . GLU A 1 103 ? 13.488 7.684 3.069 1.00 63.44 103 GLU A N 1
ATOM 861 C CA . GLU A 1 103 ? 14.390 6.860 3.900 1.00 63.44 103 GLU A CA 1
ATOM 862 C C . GLU A 1 103 ? 14.461 7.352 5.350 1.00 63.44 103 GLU A C 1
ATOM 864 O O . GLU A 1 103 ? 14.348 6.551 6.275 1.00 63.44 103 GLU A O 1
ATOM 869 N N . THR A 1 104 ? 14.518 8.670 5.561 1.00 60.31 104 THR A N 1
ATOM 870 C CA . THR A 1 104 ? 14.492 9.283 6.900 1.00 60.31 104 THR A CA 1
ATOM 871 C C . THR A 1 104 ? 13.247 8.925 7.720 1.00 60.31 104 THR A C 1
ATOM 873 O O . THR A 1 104 ? 13.335 8.832 8.936 1.00 60.31 104 THR A O 1
ATOM 876 N N . ILE A 1 105 ? 12.105 8.662 7.075 1.00 60.84 105 ILE A N 1
ATOM 877 C CA . ILE A 1 105 ? 10.847 8.288 7.752 1.00 60.84 105 ILE A CA 1
ATOM 878 C C . ILE A 1 105 ? 10.851 6.799 8.141 1.00 60.84 105 ILE A C 1
ATOM 880 O O . ILE A 1 105 ? 10.207 6.401 9.107 1.00 60.84 105 ILE A O 1
ATOM 884 N N . ILE A 1 106 ? 11.568 5.964 7.383 1.00 58.22 106 ILE A N 1
ATOM 885 C CA . ILE A 1 106 ? 11.686 4.524 7.642 1.00 58.22 106 ILE A CA 1
ATOM 886 C C . ILE A 1 106 ? 12.721 4.259 8.752 1.00 58.22 106 ILE A C 1
ATOM 888 O O . ILE A 1 106 ? 12.503 3.369 9.574 1.00 58.22 106 ILE A O 1
ATOM 892 N N . ASP A 1 107 ? 13.810 5.036 8.800 1.00 52.66 107 ASP A N 1
ATOM 893 C CA . ASP A 1 107 ? 14.913 4.856 9.759 1.00 52.66 107 ASP A CA 1
ATOM 894 C C . ASP A 1 107 ? 14.642 5.424 11.163 1.00 52.66 107 ASP A C 1
ATOM 896 O O . ASP A 1 107 ? 15.153 4.880 12.144 1.00 52.66 107 ASP A O 1
ATOM 900 N N . GLU A 1 108 ? 13.822 6.472 11.310 1.00 48.81 108 GLU A N 1
ATOM 901 C CA . GLU A 1 108 ? 13.524 7.068 12.629 1.00 48.81 108 GLU A CA 1
ATOM 902 C C . GLU A 1 108 ? 12.844 6.089 13.615 1.00 48.81 108 GLU A C 1
ATOM 904 O O . GLU A 1 108 ? 12.949 6.260 14.830 1.00 48.81 108 GLU A O 1
ATOM 909 N N . ASP A 1 109 ? 12.242 5.011 13.108 1.00 45.16 109 ASP A N 1
ATOM 910 C CA . ASP A 1 109 ? 11.601 3.939 13.881 1.00 45.16 109 ASP A CA 1
ATOM 911 C C . ASP A 1 109 ? 12.470 2.672 14.042 1.00 45.16 109 ASP A C 1
ATOM 913 O O . ASP A 1 109 ? 12.035 1.716 14.681 1.00 45.16 109 ASP A O 1
ATOM 917 N N . ALA A 1 110 ? 13.681 2.617 13.470 1.00 39.47 110 ALA A N 1
ATOM 918 C CA . ALA A 1 110 ? 14.647 1.543 13.749 1.00 39.47 110 ALA A CA 1
ATOM 919 C C . ALA A 1 110 ? 15.444 1.798 15.046 1.00 39.47 110 ALA A C 1
ATOM 921 O O . ALA A 1 110 ? 16.143 0.911 15.538 1.00 39.47 110 ALA A O 1
ATOM 922 N N . ILE A 1 111 ? 15.346 3.019 15.586 1.00 35.09 111 ILE A N 1
ATOM 923 C CA . ILE A 1 111 ? 16.093 3.516 16.752 1.00 35.09 111 ILE A CA 1
ATOM 924 C C . ILE A 1 111 ? 15.177 3.694 17.991 1.00 35.09 111 ILE A C 1
ATOM 926 O O . ILE A 1 111 ? 15.658 4.039 19.072 1.00 35.09 111 ILE A O 1
ATOM 930 N N . ARG A 1 112 ? 13.872 3.408 17.8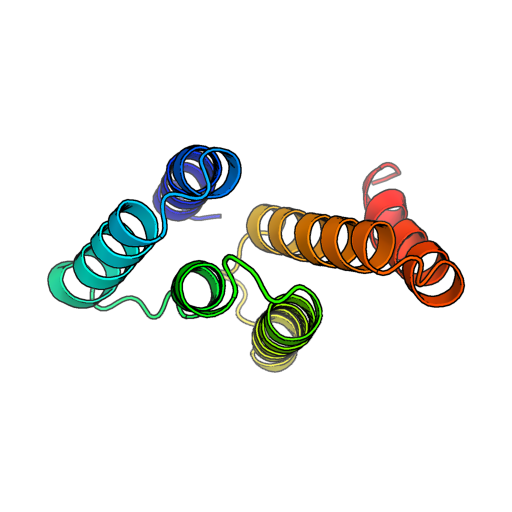88 1.00 34.47 112 ARG A N 1
ATOM 931 C CA . ARG A 1 112 ? 12.920 3.381 19.016 1.00 34.47 112 ARG A CA 1
ATOM 932 C C . ARG A 1 112 ? 12.359 1.987 19.252 1.00 34.47 112 ARG A C 1
ATOM 934 O O . ARG A 1 112 ? 12.128 1.678 20.441 1.00 34.47 112 ARG A O 1
#

Radius of gyration: 14.03 Å; chains: 1; bounding box: 36×26×33 Å

pLDDT: mean 74.48, std 12.16, range [34.47, 89.75]